Protein AF-A0AAV3PYG2-F1 (afdb_monomer_lite)

Foldseek 3Di:
DDDDPPPPPPPPPPPPVPVPDDPPVCVVVVVLVCQVQACPDPPHRPDGNNRVVVVVVVCCVVVVVD

Radius of gyration: 24.22 Å; chains: 1; bounding box: 36×36×76 Å

Secondary structure (DSSP, 8-state):
-------------------PPP-GGGHHHHHHHHHHHSBSSTT--S-BHHHHHHHHHHHHHHHT--

pLDDT: mean 75.54, std 15.51, range [38.75, 91.5]

Structure (mmCIF, N/CA/C/O backbone):
data_AF-A0AAV3PYG2-F1
#
_entry.id   AF-A0AAV3PYG2-F1
#
loop_
_atom_site.group_PDB
_atom_site.id
_atom_site.type_symbol
_atom_site.label_atom_id
_atom_site.label_alt_id
_atom_site.label_comp_id
_atom_site.label_asym_id
_atom_site.label_entity_id
_atom_site.label_seq_id
_atom_site.pdbx_PDB_ins_code
_atom_site.Cartn_x
_atom_site.Cartn_y
_atom_site.Cartn_z
_atom_site.occupancy
_atom_site.B_iso_or_equiv
_atom_site.auth_seq_id
_atom_site.auth_comp_id
_atom_site.auth_asym_id
_atom_site.auth_atom_id
_atom_site.pdbx_PDB_model_num
ATOM 1 N N . MET A 1 1 ? -22.377 22.597 -56.066 1.00 38.75 1 MET A N 1
ATOM 2 C CA . MET A 1 1 ? -22.752 21.174 -56.140 1.00 38.75 1 MET A CA 1
ATOM 3 C C . MET A 1 1 ? -21.588 20.413 -55.551 1.00 38.75 1 MET A C 1
ATOM 5 O O . MET A 1 1 ? -20.464 20.656 -55.966 1.00 38.75 1 MET A O 1
ATOM 9 N N . VAL A 1 2 ? -21.879 19.681 -54.484 1.00 49.25 2 VAL A N 1
ATOM 10 C CA . VAL A 1 2 ? -20.973 18.838 -53.703 1.00 49.25 2 VAL A CA 1
ATOM 11 C C . VAL A 1 2 ? -20.432 17.700 -54.556 1.00 49.25 2 VAL A C 1
ATOM 13 O O . VAL A 1 2 ? -21.202 17.179 -55.350 1.00 49.25 2 VAL A O 1
ATOM 16 N N . GLU A 1 3 ? -19.182 17.297 -54.332 1.00 45.34 3 GLU A N 1
ATOM 17 C CA . GLU A 1 3 ? -18.819 15.879 -54.230 1.00 45.34 3 GLU A CA 1
ATOM 18 C C . GLU A 1 3 ? -17.763 15.759 -53.123 1.00 45.34 3 GLU A C 1
ATOM 20 O O . GLU A 1 3 ? -16.584 16.061 -53.306 1.00 45.34 3 GLU A O 1
ATOM 25 N N . ASP A 1 4 ? -18.250 15.408 -51.931 1.00 45.44 4 ASP A N 1
ATOM 26 C CA . ASP A 1 4 ? -17.462 14.885 -50.823 1.00 45.44 4 ASP A CA 1
ATOM 27 C C . AS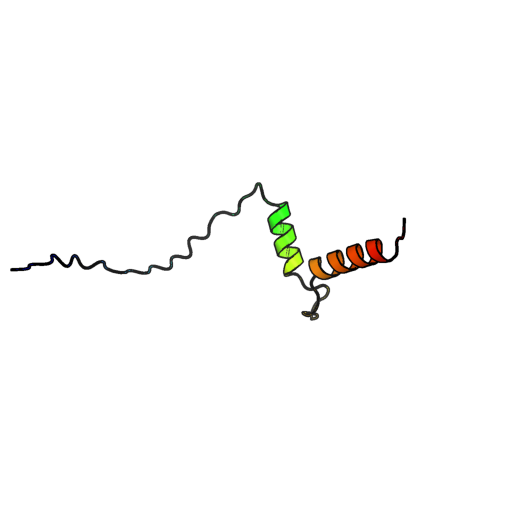P A 1 4 ? -16.729 13.624 -51.291 1.00 45.44 4 ASP A C 1
ATOM 29 O O . ASP A 1 4 ? -17.350 12.609 -51.617 1.00 45.44 4 ASP A O 1
ATOM 33 N N . VAL A 1 5 ? -15.398 13.664 -51.295 1.00 51.78 5 VAL A N 1
ATOM 34 C CA . VAL A 1 5 ? -14.589 12.446 -51.347 1.00 51.78 5 VAL A CA 1
ATOM 35 C C . VAL A 1 5 ? -14.616 11.858 -49.941 1.00 51.78 5 VAL A C 1
ATOM 37 O O . VAL A 1 5 ? -13.758 12.144 -49.107 1.00 51.78 5 VAL A O 1
ATOM 40 N N . PHE A 1 6 ? -15.642 11.052 -49.671 1.00 45.22 6 PHE A N 1
ATOM 41 C CA . PHE A 1 6 ? -15.650 10.107 -48.561 1.00 45.22 6 PHE A CA 1
ATOM 42 C C . PHE A 1 6 ? -14.541 9.079 -48.810 1.00 45.22 6 PHE A C 1
ATOM 44 O O . PHE A 1 6 ? -14.761 8.014 -49.387 1.00 45.22 6 PHE A O 1
ATOM 51 N N . GLY A 1 7 ? -13.319 9.424 -48.410 1.00 44.69 7 GLY A N 1
ATOM 52 C CA . GLY A 1 7 ? -12.295 8.431 -48.138 1.00 44.69 7 GLY A CA 1
ATOM 53 C C . GLY A 1 7 ? -12.780 7.621 -46.948 1.00 44.69 7 GLY A C 1
ATOM 54 O O . GLY A 1 7 ? -12.844 8.149 -45.841 1.00 44.69 7 GLY A O 1
ATOM 55 N N . ILE A 1 8 ? -13.184 6.380 -47.210 1.00 51.66 8 ILE A N 1
ATOM 56 C CA . ILE A 1 8 ? -13.488 5.373 -46.197 1.00 51.66 8 ILE A CA 1
ATOM 57 C C . ILE A 1 8 ? -12.272 5.319 -45.262 1.00 51.66 8 ILE A C 1
ATOM 59 O O . ILE A 1 8 ? -11.228 4.790 -45.641 1.00 51.66 8 ILE A O 1
ATOM 63 N 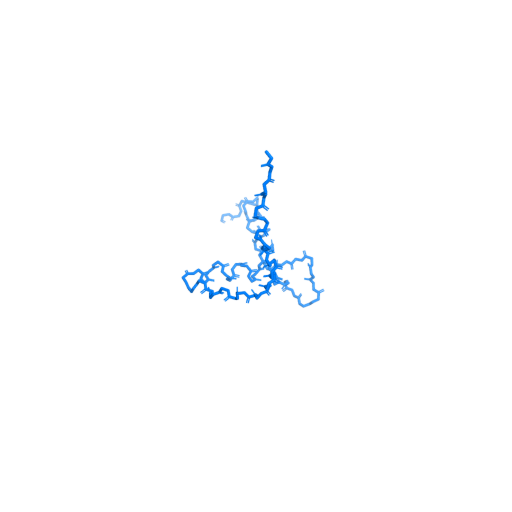N . HIS A 1 9 ? -12.381 5.943 -44.086 1.00 51.47 9 HIS A N 1
ATOM 64 C CA . HIS A 1 9 ? -11.553 5.569 -42.952 1.00 51.47 9 HIS A CA 1
ATOM 65 C C . HIS A 1 9 ? -12.085 4.207 -42.544 1.00 51.47 9 HIS A C 1
ATOM 67 O O . HIS A 1 9 ? -13.193 4.067 -42.033 1.00 51.47 9 HIS A O 1
ATOM 73 N N . ASP A 1 10 ? -11.340 3.196 -42.957 1.00 52.62 10 ASP A N 1
ATOM 74 C CA . ASP A 1 10 ? -11.461 1.858 -42.431 1.00 52.62 10 ASP A CA 1
ATOM 75 C C . ASP A 1 10 ? -11.011 1.954 -40.971 1.00 52.62 10 ASP A C 1
ATOM 77 O O . ASP A 1 10 ? -9.815 1.921 -40.679 1.00 52.62 10 ASP A O 1
ATOM 81 N N . ASP A 1 11 ? -11.978 2.203 -40.084 1.00 57.66 11 ASP A N 1
ATOM 82 C CA . ASP A 1 11 ? -11.849 2.117 -38.631 1.00 57.66 11 ASP A CA 1
ATOM 83 C C . ASP A 1 11 ? -11.599 0.643 -38.270 1.00 57.66 11 ASP A C 1
ATOM 85 O O . ASP A 1 11 ? -12.443 -0.061 -37.716 1.00 57.66 11 ASP A O 1
ATOM 89 N N . ASN A 1 12 ? -10.432 0.134 -38.661 1.00 55.25 12 ASN A N 1
ATOM 90 C CA . ASN A 1 12 ? -9.852 -1.040 -38.046 1.00 55.25 12 ASN A CA 1
ATOM 91 C C . ASN A 1 12 ? -9.344 -0.582 -36.677 1.00 55.25 12 ASN A C 1
ATOM 93 O O . ASN A 1 12 ? -8.169 -0.247 -36.516 1.00 55.25 12 ASN A O 1
ATOM 97 N N . ASP A 1 13 ? -10.261 -0.550 -35.706 1.00 56.91 13 ASP A N 1
ATOM 98 C CA . ASP A 1 13 ? -9.960 -0.660 -34.279 1.00 56.91 13 ASP A CA 1
ATOM 99 C C . ASP A 1 13 ? -9.296 -2.029 -34.048 1.00 56.91 13 ASP A C 1
ATOM 101 O O . ASP A 1 13 ? -9.879 -2.977 -33.517 1.00 56.91 13 ASP A O 1
ATOM 105 N N . ASP A 1 14 ? -8.060 -2.164 -34.525 1.00 57.62 14 ASP A N 1
ATOM 106 C CA . ASP A 1 14 ? -7.136 -3.169 -34.037 1.00 57.62 14 ASP A CA 1
ATOM 107 C C . ASP A 1 14 ? -6.714 -2.677 -32.652 1.00 57.62 14 ASP A C 1
ATOM 109 O O . ASP A 1 14 ? -5.709 -1.979 -32.494 1.00 57.62 14 ASP A O 1
ATOM 113 N N . ASP A 1 15 ? -7.528 -3.023 -31.647 1.00 63.00 15 ASP A N 1
ATOM 114 C CA . ASP A 1 15 ? -7.194 -3.039 -30.217 1.00 63.00 15 ASP A CA 1
ATOM 115 C C . ASP A 1 15 ? -6.040 -4.037 -29.980 1.00 63.00 15 ASP A C 1
ATOM 117 O O . ASP A 1 15 ? -6.096 -4.951 -29.148 1.00 63.00 15 ASP A O 1
ATOM 121 N N . SER A 1 16 ? -4.952 -3.895 -30.740 1.00 62.19 16 SER A N 1
ATOM 122 C CA . SER A 1 16 ? -3.678 -4.468 -30.384 1.00 62.19 16 SER A CA 1
ATOM 123 C C . SER A 1 16 ? -3.348 -3.824 -29.045 1.00 62.19 16 SER A C 1
ATOM 125 O O . SER A 1 16 ? -3.094 -2.625 -28.941 1.00 62.19 16 SER A O 1
ATOM 127 N N . TYR A 1 17 ? -3.474 -4.611 -27.980 1.00 63.47 17 TYR A N 1
ATOM 128 C CA . TYR A 1 17 ? -2.950 -4.270 -26.671 1.00 63.47 17 TYR A CA 1
ATOM 129 C C . TYR A 1 17 ? -1.448 -4.043 -26.875 1.00 63.47 17 TYR A C 1
ATOM 131 O O . TYR A 1 17 ? -0.652 -4.982 -26.817 1.00 63.47 17 TYR A O 1
ATOM 139 N N . ILE A 1 18 ? -1.057 -2.807 -27.192 1.00 66.88 18 ILE A N 1
ATOM 140 C CA . ILE A 1 18 ? 0.338 -2.398 -27.181 1.00 66.88 18 ILE A CA 1
ATOM 141 C C . ILE A 1 18 ? 0.696 -2.419 -25.703 1.00 66.88 18 ILE A C 1
ATOM 143 O O . ILE A 1 18 ? 0.407 -1.485 -24.959 1.00 66.88 18 ILE A O 1
ATOM 147 N N . ALA A 1 19 ? 1.227 -3.551 -25.249 1.00 69.06 19 ALA A N 1
ATOM 148 C CA . ALA A 1 19 ? 1.816 -3.652 -23.933 1.00 69.06 19 ALA A CA 1
ATOM 149 C C . ALA A 1 19 ? 3.004 -2.685 -23.923 1.00 69.06 19 ALA A C 1
ATOM 151 O O . ALA A 1 19 ? 4.050 -2.978 -24.498 1.00 69.06 19 ALA A O 1
ATOM 152 N N . GLU A 1 20 ? 2.804 -1.498 -23.354 1.00 75.44 20 GLU A N 1
ATOM 153 C CA . GLU A 1 20 ? 3.892 -0.556 -23.135 1.00 75.44 20 GLU A CA 1
ATOM 154 C C . GLU A 1 20 ? 4.936 -1.209 -22.225 1.00 75.44 20 GLU A C 1
ATOM 156 O O . GLU A 1 20 ? 4.597 -1.834 -21.213 1.00 75.44 20 GLU A O 1
ATOM 161 N N . ASP A 1 21 ? 6.212 -1.068 -22.589 1.00 82.12 21 ASP A N 1
ATOM 162 C CA . ASP A 1 21 ? 7.302 -1.538 -21.744 1.00 82.12 21 ASP A CA 1
ATOM 163 C C . ASP A 1 21 ? 7.242 -0.812 -20.388 1.00 82.12 21 ASP A C 1
ATOM 165 O O . ASP A 1 21 ? 7.130 0.420 -20.345 1.00 82.12 21 ASP A O 1
ATOM 169 N N . PRO A 1 22 ? 7.334 -1.537 -19.257 1.00 79.31 22 PRO A N 1
ATOM 170 C CA . PRO A 1 22 ? 7.283 -0.912 -17.947 1.00 79.31 22 PRO A CA 1
ATOM 171 C C . PRO A 1 22 ? 8.452 0.062 -17.781 1.00 79.31 22 PRO A C 1
ATOM 173 O O . PRO A 1 22 ? 9.602 -0.245 -18.108 1.00 79.31 22 PRO A O 1
ATOM 176 N N . ASN A 1 23 ? 8.179 1.240 -17.218 1.00 86.19 23 ASN A N 1
ATOM 177 C CA . ASN A 1 23 ? 9.224 2.217 -16.943 1.00 86.19 23 ASN A CA 1
ATOM 178 C C . ASN A 1 23 ? 10.131 1.717 -15.805 1.00 86.19 23 ASN A C 1
ATOM 180 O O . ASN A 1 23 ? 9.847 1.929 -14.628 1.00 86.19 23 ASN A O 1
ATOM 184 N N . ILE A 1 24 ? 11.268 1.115 -16.151 1.00 86.81 24 ILE A N 1
ATOM 185 C CA . ILE A 1 24 ? 12.220 0.542 -15.185 1.00 86.81 24 ILE A CA 1
ATOM 186 C C . ILE A 1 24 ? 12.738 1.542 -14.137 1.00 86.81 24 ILE A C 1
ATOM 188 O O . ILE A 1 24 ? 13.213 1.137 -13.083 1.00 86.81 24 ILE A O 1
ATOM 192 N N . THR A 1 25 ? 12.650 2.850 -14.401 1.00 91.50 25 THR A N 1
ATOM 193 C CA . THR A 1 25 ? 13.079 3.891 -13.448 1.00 91.50 25 THR A CA 1
ATOM 194 C C . THR A 1 25 ? 12.034 4.190 -12.372 1.00 91.50 25 THR A C 1
ATOM 196 O O . THR A 1 25 ? 12.346 4.838 -11.376 1.00 91.50 25 THR A O 1
ATOM 199 N N . ALA A 1 26 ? 10.804 3.706 -12.550 1.00 89.81 26 ALA A N 1
ATOM 200 C CA . ALA A 1 26 ? 9.670 3.923 -11.661 1.00 89.81 26 ALA A CA 1
ATOM 201 C C . ALA A 1 26 ? 9.348 2.681 -10.807 1.00 89.81 26 ALA A C 1
ATOM 203 O O . ALA A 1 26 ? 8.200 2.481 -10.420 1.00 89.81 26 ALA A O 1
ATOM 204 N N . GLU A 1 27 ? 10.341 1.841 -10.497 1.00 89.00 27 GLU A N 1
ATOM 205 C CA . GLU A 1 27 ? 10.158 0.599 -9.725 1.00 89.00 27 GLU A CA 1
ATOM 206 C C . GLU A 1 27 ? 9.365 0.820 -8.424 1.00 89.00 27 GLU A C 1
ATOM 208 O O . GLU A 1 27 ? 8.407 0.102 -8.145 1.00 89.00 27 GLU A O 1
ATOM 213 N N . GLU A 1 28 ? 9.701 1.865 -7.667 1.00 88.31 28 GLU A N 1
ATOM 214 C CA . GLU A 1 28 ? 9.016 2.206 -6.413 1.00 88.31 28 GLU A CA 1
ATOM 215 C C . GLU A 1 28 ? 7.541 2.586 -6.623 1.00 88.31 28 GLU A C 1
ATOM 217 O O . GLU A 1 28 ? 6.689 2.270 -5.794 1.00 88.31 28 GLU A O 1
ATOM 222 N N . TYR A 1 29 ? 7.210 3.211 -7.756 1.00 87.31 29 TYR A N 1
ATOM 223 C CA . TYR A 1 29 ? 5.822 3.504 -8.111 1.00 87.31 29 TYR A CA 1
ATOM 224 C C . TYR A 1 29 ? 5.043 2.217 -8.405 1.00 87.31 29 TYR A C 1
ATOM 226 O O . TYR A 1 29 ? 3.923 2.052 -7.922 1.00 87.31 29 TYR A O 1
ATOM 234 N N . TYR A 1 30 ? 5.642 1.273 -9.132 1.00 88.25 30 TYR A N 1
ATOM 235 C CA . TYR A 1 30 ? 4.999 -0.012 -9.411 1.00 88.25 30 TYR A CA 1
ATOM 236 C C . TYR A 1 30 ? 4.824 -0.870 -8.155 1.00 88.25 30 TYR A C 1
ATOM 238 O O . TYR A 1 30 ? 3.764 -1.468 -7.985 1.00 88.25 30 TYR A O 1
ATOM 246 N N . ARG A 1 31 ? 5.794 -0.864 -7.233 1.00 89.12 31 ARG A N 1
ATOM 247 C CA . ARG A 1 31 ? 5.649 -1.504 -5.912 1.00 89.12 31 ARG A CA 1
ATOM 248 C C . ARG A 1 31 ? 4.490 -0.911 -5.113 1.00 89.12 31 ARG A C 1
ATOM 250 O O . ARG A 1 31 ? 3.713 -1.642 -4.508 1.00 89.12 31 ARG A O 1
ATOM 257 N N . LEU A 1 32 ? 4.327 0.411 -5.151 1.00 87.88 32 LEU A N 1
ATOM 258 C CA . LEU A 1 32 ? 3.208 1.073 -4.482 1.00 87.88 32 LEU A CA 1
ATOM 259 C C . LEU A 1 32 ? 1.854 0.667 -5.086 1.00 87.88 32 LEU A C 1
ATOM 261 O O . LEU A 1 32 ? 0.897 0.438 -4.345 1.00 87.88 32 LEU A O 1
ATOM 265 N N . LEU A 1 33 ? 1.768 0.561 -6.416 1.00 87.50 33 LEU A N 1
ATOM 266 C CA . LEU A 1 33 ? 0.570 0.066 -7.104 1.00 87.50 33 LEU A CA 1
ATOM 267 C C . LEU A 1 33 ? 0.265 -1.395 -6.748 1.00 87.50 33 LEU A C 1
ATOM 269 O O . LEU A 1 33 ? -0.899 -1.757 -6.567 1.00 87.50 33 LEU A O 1
ATOM 273 N N . GLU A 1 34 ? 1.294 -2.229 -6.620 1.00 88.88 34 GLU A N 1
ATOM 274 C CA . GLU A 1 34 ? 1.152 -3.611 -6.165 1.00 88.88 34 GLU A CA 1
ATOM 275 C C . GLU A 1 34 ? 0.583 -3.663 -4.741 1.00 88.88 34 GLU A C 1
ATOM 277 O O . GLU A 1 34 ? -0.420 -4.338 -4.500 1.00 88.88 34 GLU A O 1
ATOM 282 N N . ASP A 1 35 ? 1.145 -2.904 -3.802 1.00 87.88 35 ASP A N 1
ATOM 283 C CA . ASP A 1 35 ? 0.667 -2.851 -2.416 1.00 87.88 35 ASP A CA 1
ATOM 284 C C . ASP A 1 35 ? -0.740 -2.242 -2.285 1.00 87.88 35 ASP A C 1
ATOM 286 O O . ASP A 1 35 ? -1.483 -2.584 -1.356 1.00 87.88 35 ASP A O 1
ATOM 290 N N . ALA A 1 36 ? -1.133 -1.367 -3.217 1.00 87.00 36 ALA A N 1
ATOM 291 C CA . ALA A 1 36 ? -2.484 -0.817 -3.294 1.00 87.00 36 ALA A CA 1
ATOM 292 C C . ALA A 1 36 ? -3.532 -1.883 -3.629 1.00 87.00 36 ALA A C 1
ATOM 294 O O . ALA A 1 36 ? -4.650 -1.795 -3.122 1.00 87.00 36 ALA A O 1
ATOM 295 N N . ASN A 1 37 ? -3.160 -2.882 -4.433 1.00 85.62 37 ASN A N 1
ATOM 296 C CA . ASN A 1 37 ? -4.037 -3.965 -4.884 1.00 85.62 37 ASN A CA 1
ATOM 297 C C . ASN A 1 37 ? -3.872 -5.257 -4.074 1.00 85.62 37 ASN A C 1
ATOM 299 O O . ASN A 1 37 ? -4.755 -6.114 -4.090 1.00 85.62 37 ASN A O 1
ATOM 303 N N . THR A 1 38 ? -2.757 -5.411 -3.360 1.00 89.38 38 THR A N 1
ATOM 304 C CA . THR A 1 38 ? -2.468 -6.628 -2.605 1.00 89.38 38 THR A CA 1
ATOM 305 C C . THR A 1 38 ? -3.307 -6.677 -1.326 1.00 89.38 38 THR A C 1
ATOM 307 O O . THR A 1 38 ? -3.185 -5.775 -0.486 1.00 89.38 38 THR A O 1
ATOM 310 N N . PRO A 1 39 ? -4.130 -7.725 -1.127 1.00 88.31 39 PRO A N 1
ATOM 311 C CA . PRO A 1 39 ? -4.872 -7.908 0.113 1.00 88.31 39 PRO A CA 1
ATOM 312 C C . PRO A 1 39 ? -3.917 -8.117 1.291 1.00 88.31 39 PRO A C 1
ATOM 314 O O . PRO A 1 39 ? -2.810 -8.637 1.141 1.00 88.31 39 PRO A O 1
ATOM 317 N N . LEU A 1 40 ? -4.347 -7.716 2.484 1.00 81.88 40 LEU A N 1
ATOM 318 C CA . LEU A 1 40 ? -3.526 -7.837 3.690 1.00 81.88 40 LEU A CA 1
ATOM 319 C C . LEU A 1 40 ? -3.244 -9.304 4.070 1.00 81.88 40 LEU A C 1
ATOM 321 O O . LEU A 1 40 ? -2.141 -9.635 4.501 1.00 81.88 40 LEU A O 1
ATOM 325 N N . TRP A 1 41 ? -4.238 -10.174 3.893 1.00 85.06 41 TRP A N 1
ATOM 326 C CA . TRP A 1 41 ? -4.116 -11.626 3.997 1.00 85.06 41 TRP A CA 1
ATOM 327 C C . TRP A 1 41 ? -5.037 -12.300 2.982 1.00 85.06 41 TRP A C 1
ATOM 329 O O . TRP A 1 41 ? -5.997 -11.696 2.494 1.00 85.06 41 TRP A O 1
ATOM 339 N N . ASP A 1 42 ? -4.737 -13.556 2.657 1.00 82.75 42 ASP A N 1
ATOM 340 C CA . ASP A 1 42 ? -5.506 -14.302 1.666 1.00 82.75 42 ASP A CA 1
ATOM 341 C C . ASP A 1 42 ? -6.980 -14.427 2.094 1.00 82.75 42 ASP A C 1
ATOM 343 O O . ASP A 1 42 ? -7.293 -14.688 3.260 1.00 82.75 42 ASP A O 1
ATOM 347 N N . GLY A 1 43 ? -7.894 -14.159 1.163 1.00 79.69 43 GLY A N 1
ATOM 348 C CA . GLY A 1 43 ? -9.338 -14.114 1.418 1.00 79.69 43 GLY A CA 1
ATOM 349 C C . GLY A 1 43 ? -9.884 -12.841 2.088 1.00 79.69 43 GLY A C 1
ATOM 350 O O . GLY A 1 43 ? -11.087 -12.784 2.347 1.00 79.69 43 GLY A O 1
ATOM 351 N N . TYR A 1 44 ? -9.073 -11.808 2.350 1.00 78.25 4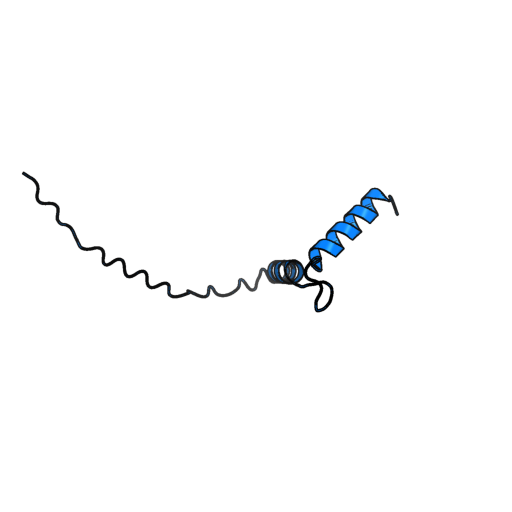4 TYR A N 1
ATOM 352 C CA . TYR A 1 44 ? -9.546 -10.535 2.921 1.00 78.25 44 TYR A CA 1
ATOM 353 C C . TYR A 1 44 ? -9.359 -9.365 1.973 1.00 78.25 44 TYR A C 1
ATOM 355 O O . TYR A 1 44 ? -8.314 -8.726 1.903 1.00 78.25 44 TYR A O 1
ATOM 363 N N . THR A 1 45 ? -10.432 -9.076 1.248 1.00 75.31 45 THR A N 1
ATOM 364 C CA . THR A 1 45 ? -10.464 -8.0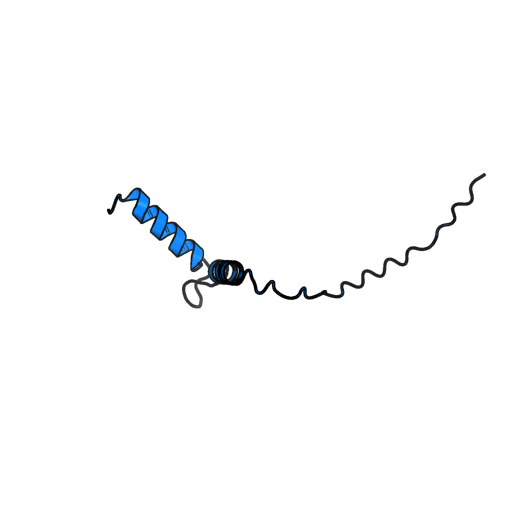95 0.159 1.00 75.31 45 THR A CA 1
ATOM 365 C C . THR A 1 45 ? -10.810 -6.680 0.621 1.00 75.31 45 THR A C 1
ATOM 367 O O . THR A 1 45 ? -10.791 -5.749 -0.176 1.00 75.31 45 THR A O 1
ATOM 370 N N . THR A 1 46 ? -11.150 -6.494 1.899 1.00 80.81 46 THR A N 1
ATOM 371 C CA . THR A 1 46 ? -11.619 -5.203 2.432 1.00 80.81 46 THR A CA 1
ATOM 372 C C . THR A 1 46 ? -10.471 -4.237 2.745 1.00 80.81 46 THR A C 1
ATOM 374 O O . THR A 1 46 ? -10.664 -3.015 2.741 1.00 80.81 46 THR A O 1
ATOM 377 N N . PHE A 1 47 ? -9.277 -4.768 3.027 1.00 81.88 47 PHE A N 1
ATOM 378 C CA . PHE A 1 47 ? -8.077 -3.981 3.295 1.00 81.88 47 PHE A CA 1
ATOM 379 C C . PHE A 1 47 ? -6.901 -4.476 2.475 1.00 81.88 47 PHE A C 1
ATOM 381 O O . PHE A 1 47 ? -6.572 -5.663 2.472 1.00 81.88 47 PHE A O 1
ATOM 388 N N . THR A 1 48 ? -6.236 -3.522 1.842 1.00 88.62 48 THR A N 1
ATOM 389 C CA . THR A 1 48 ? -4.980 -3.737 1.138 1.00 88.62 48 THR A CA 1
ATOM 390 C C . THR A 1 48 ? -3.815 -3.264 1.995 1.00 88.62 48 THR A C 1
ATOM 392 O O . THR A 1 48 ? -4.003 -2.515 2.966 1.00 88.62 48 THR A O 1
ATOM 395 N N . LYS A 1 49 ? -2.604 -3.716 1.663 1.00 87.50 49 LYS A N 1
ATOM 396 C CA . LYS A 1 49 ? -1.388 -3.357 2.408 1.00 87.50 49 LYS A CA 1
ATOM 397 C C . LYS A 1 49 ? -1.219 -1.843 2.515 1.00 87.50 49 LYS A C 1
ATOM 399 O O . LYS A 1 49 ? -0.986 -1.333 3.612 1.00 87.50 49 LYS A O 1
ATOM 404 N N . LEU A 1 50 ? -1.412 -1.128 1.404 1.00 87.12 50 LEU A N 1
ATOM 405 C CA . LEU A 1 50 ? -1.295 0.328 1.378 1.00 87.12 50 LEU A CA 1
ATOM 406 C C . LEU A 1 50 ? -2.311 1.002 2.309 1.00 87.12 50 LEU A C 1
ATOM 408 O O . LEU A 1 50 ? -1.949 1.898 3.068 1.00 87.12 50 LEU A O 1
ATOM 412 N N . LYS A 1 51 ? -3.566 0.536 2.308 1.00 86.62 51 LYS A N 1
ATOM 413 C CA . LYS A 1 51 ? -4.621 1.092 3.164 1.00 86.62 51 LYS A CA 1
ATOM 414 C C . LYS A 1 51 ? -4.286 0.942 4.649 1.00 86.62 51 LYS A C 1
ATOM 416 O O . LYS A 1 51 ? -4.411 1.909 5.396 1.00 86.62 51 LYS A O 1
ATOM 421 N N . LEU A 1 52 ? -3.817 -0.237 5.069 1.00 87.81 52 LEU A N 1
ATOM 422 C CA . LEU A 1 52 ? -3.395 -0.460 6.454 1.00 87.81 52 LEU A CA 1
ATOM 423 C C . LEU A 1 52 ? -2.221 0.450 6.833 1.00 87.81 52 LEU A C 1
ATOM 425 O O . LEU A 1 52 ? -2.232 1.050 7.906 1.00 87.81 52 LEU A O 1
ATOM 429 N N . ALA A 1 53 ? -1.216 0.559 5.961 1.00 87.75 53 ALA A N 1
ATOM 430 C CA . ALA A 1 53 ? -0.061 1.416 6.204 1.00 87.75 53 ALA A CA 1
ATOM 431 C C . ALA A 1 53 ? -0.480 2.887 6.375 1.00 87.75 53 ALA A C 1
ATOM 433 O O . ALA A 1 53 ? -0.031 3.545 7.313 1.00 87.75 53 ALA A O 1
ATOM 434 N N . SER A 1 54 ? -1.385 3.388 5.527 1.00 87.62 54 SER A N 1
ATOM 435 C CA . SER A 1 54 ? -1.932 4.744 5.646 1.00 87.62 54 SER A CA 1
ATOM 436 C C . SER A 1 54 ? -2.714 4.952 6.944 1.00 87.62 54 SER A C 1
ATOM 438 O O . SER A 1 54 ? -2.491 5.946 7.632 1.00 87.62 54 SER A O 1
ATOM 440 N N . GLU A 1 55 ? -3.593 4.020 7.316 1.00 89.50 55 GLU A N 1
ATOM 441 C CA . GLU A 1 55 ? -4.352 4.116 8.569 1.00 89.50 55 GLU A CA 1
ATOM 442 C C . GLU A 1 55 ? -3.439 4.075 9.798 1.00 89.50 55 GLU A C 1
ATOM 444 O O . GLU A 1 55 ? -3.631 4.853 10.729 1.00 89.50 55 GLU A O 1
ATOM 449 N N . LEU A 1 56 ? -2.399 3.239 9.788 1.00 88.88 56 LEU A N 1
ATOM 450 C CA . LEU A 1 56 ? -1.432 3.167 10.881 1.00 88.88 56 LEU A CA 1
ATOM 451 C C . LEU A 1 56 ? -0.643 4.473 11.035 1.00 88.88 56 LEU A C 1
ATOM 453 O O . LEU A 1 56 ? -0.417 4.932 12.156 1.00 88.88 56 LEU A O 1
ATOM 457 N N . VAL A 1 57 ? -0.236 5.086 9.921 1.00 89.25 57 VAL A N 1
ATOM 458 C CA . VAL A 1 57 ? 0.424 6.399 9.932 1.00 89.25 57 VAL A CA 1
ATOM 459 C C . VAL A 1 57 ? -0.519 7.467 10.477 1.00 89.25 57 VAL A C 1
ATOM 461 O O . VAL A 1 57 ? -0.111 8.238 11.344 1.00 89.25 57 VAL A O 1
ATOM 464 N N . ASN A 1 58 ? -1.779 7.481 10.038 1.00 88.19 58 ASN A N 1
ATOM 465 C CA . ASN A 1 58 ? -2.779 8.428 10.533 1.00 88.19 58 ASN A CA 1
ATOM 466 C C . ASN A 1 58 ? -3.007 8.263 12.038 1.00 88.19 58 ASN A C 1
ATOM 468 O O . ASN A 1 58 ? -2.912 9.239 12.774 1.00 88.19 58 ASN A O 1
ATOM 472 N N . LEU A 1 59 ? -3.181 7.031 12.521 1.00 88.81 59 LEU A N 1
ATOM 473 C CA . LEU A 1 59 ? -3.310 6.742 13.950 1.00 88.81 59 LEU A CA 1
ATOM 474 C C . LEU A 1 59 ? -2.072 7.173 14.742 1.00 88.81 59 LEU A C 1
ATOM 476 O O . LEU A 1 59 ? -2.197 7.695 15.851 1.00 88.81 59 LEU A O 1
ATOM 480 N N . LYS A 1 60 ? -0.864 6.991 14.197 1.00 87.00 60 LYS A N 1
ATOM 481 C CA . LYS A 1 60 ? 0.371 7.472 14.833 1.00 87.00 60 LYS A CA 1
ATOM 482 C C . LYS A 1 60 ? 0.387 9.000 14.945 1.00 87.00 60 LYS A C 1
ATOM 484 O O . LYS A 1 60 ? 0.766 9.526 15.989 1.00 87.00 60 LYS A O 1
ATOM 489 N N . LEU A 1 61 ? -0.032 9.701 13.894 1.00 85.69 61 LEU A N 1
ATOM 490 C CA . LEU A 1 61 ? -0.118 11.162 13.885 1.00 85.69 61 LEU A CA 1
ATOM 491 C C . LEU A 1 61 ? -1.187 11.672 14.862 1.00 85.69 61 LEU A C 1
ATOM 493 O O . LEU A 1 61 ? -0.925 12.602 15.619 1.00 85.69 61 LEU A O 1
ATOM 497 N N . GLU A 1 62 ? -2.359 11.038 14.889 1.00 83.19 62 GLU A N 1
ATOM 498 C CA . GLU A 1 62 ? -3.476 11.394 15.772 1.00 83.19 62 GLU A CA 1
ATOM 499 C C . GLU A 1 62 ? -3.185 11.095 17.247 1.00 83.19 62 GLU A C 1
ATOM 501 O O . GLU A 1 62 ? -3.552 11.875 18.124 1.00 83.19 62 GLU A O 1
ATOM 506 N N . SER A 1 63 ? -2.501 9.985 17.536 1.00 78.69 63 SER A N 1
ATOM 507 C CA . SER A 1 63 ? -2.147 9.593 18.907 1.00 78.69 63 SER A CA 1
ATOM 508 C C . SER A 1 63 ? -1.008 10.420 19.507 1.00 78.69 63 SER A C 1
ATOM 510 O O . SER A 1 63 ? -0.770 10.330 20.711 1.00 78.69 63 SER A O 1
ATOM 512 N N . GLY A 1 64 ? -0.294 11.214 18.698 1.00 63.62 64 GLY A N 1
ATOM 513 C CA . GLY A 1 64 ? 0.835 12.022 19.163 1.00 63.62 64 GLY A CA 1
ATOM 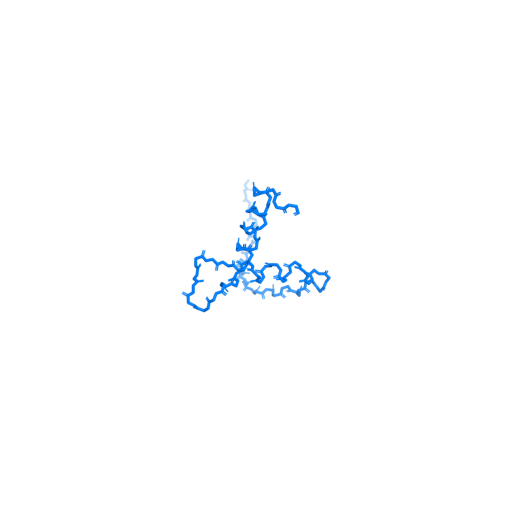514 C C . GLY A 1 64 ? 1.971 11.195 19.773 1.00 63.62 64 GLY A C 1
ATOM 515 O O . GLY A 1 64 ? 2.756 11.733 20.553 1.00 63.62 64 GLY A O 1
ATOM 516 N N . LEU A 1 65 ? 2.048 9.895 19.456 1.00 60.91 65 LEU A N 1
ATOM 517 C CA . LEU A 1 65 ? 3.118 9.006 19.904 1.00 60.91 65 LEU A CA 1
ATOM 518 C C . LEU A 1 65 ? 4.431 9.419 19.220 1.00 60.91 65 LEU A C 1
ATOM 520 O O . LEU A 1 65 ? 4.760 8.963 18.119 1.00 60.91 65 LEU A O 1
ATOM 524 N N . SER A 1 66 ? 5.129 10.344 19.884 1.00 59.62 66 SER A N 1
ATOM 525 C CA . SER A 1 66 ? 6.525 10.711 19.645 1.00 59.62 66 SER A CA 1
ATOM 526 C C . SER A 1 66 ? 7.480 9.626 20.118 1.00 59.62 66 SER A C 1
ATOM 528 O O . SER A 1 66 ? 7.173 8.937 21.115 1.00 59.62 66 SER A O 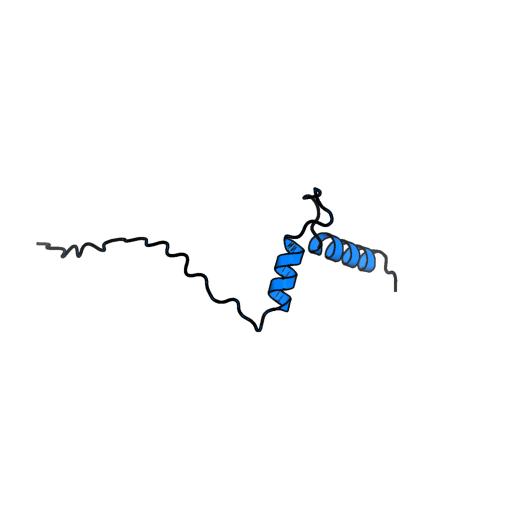1
#

Sequence (66 aa):
MVEDVFGIHDDNDDDSYIAEDPNITAEEYYRLLEDANTPLWDGYTTFTKLKLASELVNLKLESGLS

Organism: Lithospermum erythrorhizon (NCBI:txid34254)